Protein AF-A0A7W1FPM6-F1 (afdb_monomer)

Solvent-accessible surface area (backbone atoms only — not comparable to full-atom values): 6989 Å² total; per-residue (Å²): 133,89,81,91,84,89,78,89,81,80,83,82,78,75,80,69,82,74,73,72,82,68,66,67,64,57,38,48,52,30,17,54,53,14,18,54,50,16,36,53,27,32,74,69,40,48,71,79,52,73,66,59,48,50,64,68,57,62,76,68,80,56,58,84,88,47,41,65,57,35,54,48,29,20,50,52,18,20,56,46,22,27,48,51,47,66,58,66,63,87,52,55,70,67,40,42,49,46,25,35,32,62,76,54,42,97,56,16,68,63,51,50,51,53,50,38,66,74,74,108

Mean predicted aligned error: 10.29 Å

Radius of gyration: 24.16 Å; Cα contacts (8 Å, |Δi|>4): 118; chains: 1; bounding box: 86×38×48 Å

Structure (mmCIF, N/CA/C/O backbone):
data_AF-A0A7W1FPM6-F1
#
_entry.id   AF-A0A7W1FPM6-F1
#
loop_
_atom_site.group_PDB
_atom_site.id
_atom_site.type_symbol
_atom_site.label_atom_id
_atom_site.label_alt_id
_atom_site.label_comp_id
_atom_site.label_asym_id
_atom_site.label_entity_id
_atom_site.label_seq_id
_atom_site.pdbx_PDB_ins_code
_atom_site.Cartn_x
_atom_site.Cartn_y
_atom_site.Cartn_z
_atom_site.occupancy
_atom_site.B_iso_or_equiv
_atom_site.auth_seq_id
_atom_site.auth_comp_id
_atom_site.auth_asym_id
_atom_site.auth_atom_id
_atom_site.pdbx_PDB_model_num
ATOM 1 N N . MET A 1 1 ? 68.442 -21.781 -31.403 1.00 36.12 1 MET A N 1
ATOM 2 C CA . MET A 1 1 ? 68.755 -22.277 -30.047 1.00 36.12 1 MET A CA 1
ATOM 3 C C . MET A 1 1 ? 68.474 -21.137 -29.077 1.00 36.12 1 MET A C 1
ATOM 5 O O . MET A 1 1 ? 68.964 -20.054 -29.352 1.00 36.12 1 MET A O 1
ATOM 9 N N . VAL A 1 2 ? 67.727 -21.412 -27.992 1.00 33.66 2 VAL A N 1
ATOM 10 C CA . VAL A 1 2 ? 67.495 -20.560 -26.791 1.00 33.66 2 VAL A CA 1
ATOM 11 C C . VAL A 1 2 ? 66.589 -19.324 -27.001 1.00 33.66 2 VAL A C 1
ATOM 13 O O . VAL A 1 2 ? 66.738 -18.631 -27.992 1.00 33.66 2 VAL A O 1
ATOM 16 N N . ALA A 1 3 ? 65.668 -18.903 -26.127 1.00 31.48 3 ALA A N 1
ATOM 17 C CA . ALA A 1 3 ? 64.804 -19.517 -25.110 1.00 31.48 3 ALA A CA 1
ATOM 18 C C . ALA A 1 3 ? 63.742 -18.461 -24.699 1.00 31.48 3 ALA A C 1
ATOM 20 O O . ALA A 1 3 ? 63.914 -17.267 -24.921 1.00 31.48 3 ALA A O 1
ATOM 21 N N . ARG A 1 4 ? 62.644 -18.933 -24.102 1.00 40.38 4 ARG A N 1
ATOM 22 C CA . ARG A 1 4 ? 61.472 -18.202 -23.582 1.00 40.38 4 ARG A CA 1
ATOM 23 C C . ARG A 1 4 ? 61.795 -17.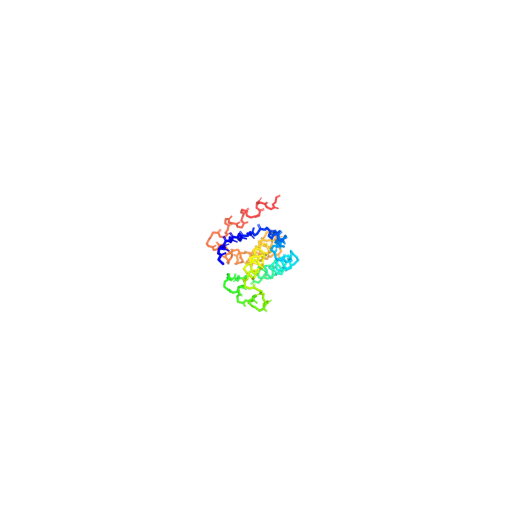006 -22.669 1.00 40.38 4 ARG A C 1
ATOM 25 O O . ARG A 1 4 ? 62.641 -17.141 -21.791 1.00 40.38 4 ARG A O 1
ATOM 32 N N . HIS A 1 5 ? 60.938 -15.978 -22.706 1.00 34.88 5 HIS A N 1
ATOM 33 C CA . HIS A 1 5 ? 60.347 -15.399 -21.490 1.00 34.88 5 HIS A CA 1
ATOM 34 C C . HIS A 1 5 ? 58.933 -14.850 -21.745 1.00 34.88 5 HIS A C 1
ATOM 36 O O . HIS A 1 5 ? 58.704 -14.010 -22.609 1.00 34.88 5 HIS A O 1
ATOM 42 N N . ILE A 1 6 ? 57.991 -15.397 -20.980 1.00 45.22 6 ILE A N 1
ATOM 43 C CA . ILE A 1 6 ? 56.600 -14.979 -20.821 1.00 45.22 6 ILE A CA 1
ATOM 44 C C . ILE A 1 6 ? 56.592 -13.838 -19.808 1.00 45.22 6 ILE A C 1
ATOM 46 O O . ILE A 1 6 ? 57.088 -14.040 -18.705 1.00 45.22 6 ILE A O 1
ATOM 50 N N . LEU A 1 7 ? 55.953 -12.711 -20.121 1.00 39.62 7 LEU A N 1
ATOM 51 C CA . LEU A 1 7 ? 55.354 -11.848 -19.104 1.00 39.62 7 LEU A CA 1
ATOM 52 C C . LEU A 1 7 ? 53.991 -11.367 -19.599 1.00 39.62 7 LEU A C 1
ATOM 54 O O . LEU A 1 7 ? 53.864 -10.433 -20.385 1.00 39.62 7 LEU A O 1
ATOM 58 N N . ALA A 1 8 ? 52.968 -12.064 -19.111 1.00 43.62 8 ALA A N 1
ATOM 59 C CA . ALA A 1 8 ? 51.628 -11.536 -18.993 1.00 43.62 8 ALA A CA 1
ATOM 60 C C . ALA A 1 8 ? 51.662 -10.364 -18.005 1.00 43.62 8 ALA A C 1
ATOM 62 O O . ALA A 1 8 ? 51.998 -10.548 -16.836 1.00 43.62 8 ALA A O 1
ATOM 63 N N . THR A 1 9 ? 51.282 -9.173 -18.451 1.00 44.12 9 THR A N 1
ATOM 64 C CA . THR A 1 9 ? 50.919 -8.071 -17.560 1.00 44.12 9 THR A CA 1
ATOM 65 C C . THR A 1 9 ? 49.410 -7.897 -17.602 1.00 44.12 9 THR A C 1
ATOM 67 O O . THR A 1 9 ? 48.808 -7.461 -18.581 1.00 44.12 9 THR A O 1
ATOM 70 N N . GLY A 1 10 ? 48.786 -8.332 -16.511 1.00 36.56 10 GLY A N 1
ATOM 71 C CA . GLY A 1 10 ? 47.381 -8.114 -16.234 1.00 36.56 10 GLY A CA 1
ATOM 72 C C . GLY A 1 10 ? 47.071 -6.651 -15.904 1.00 36.56 10 GLY A C 1
ATOM 73 O O . GLY A 1 10 ? 47.864 -5.954 -15.284 1.00 36.56 10 GLY A O 1
ATOM 74 N N . ARG A 1 11 ? 45.858 -6.260 -16.314 1.00 48.59 11 ARG A N 1
ATOM 75 C CA . ARG A 1 11 ? 44.915 -5.285 -15.731 1.00 48.59 11 ARG A CA 1
ATOM 76 C C . ARG A 1 11 ? 45.461 -4.004 -15.080 1.00 48.59 11 ARG A C 1
ATOM 78 O O . ARG A 1 11 ? 45.942 -4.025 -13.957 1.00 48.59 11 ARG A O 1
ATOM 85 N N . ALA A 1 12 ? 44.962 -2.887 -15.604 1.00 43.56 12 ALA A N 1
ATOM 86 C CA . ALA A 1 12 ? 44.060 -2.033 -14.827 1.00 43.56 12 ALA A CA 1
ATOM 87 C C . ALA A 1 12 ? 43.038 -1.384 -15.774 1.00 43.56 12 ALA A C 1
ATOM 89 O O . ALA A 1 12 ? 43.189 -0.251 -16.219 1.00 43.56 12 ALA A O 1
ATOM 90 N N . GLY A 1 13 ? 41.987 -2.131 -16.127 1.00 42.94 13 GLY A N 1
ATOM 91 C CA . GLY A 1 13 ? 40.789 -1.494 -16.664 1.00 42.94 13 GLY A CA 1
ATOM 92 C C . GLY A 1 13 ? 40.223 -0.600 -15.567 1.00 42.94 13 GLY A C 1
ATOM 93 O O . GLY A 1 13 ? 39.853 -1.114 -14.512 1.00 42.94 13 GLY A O 1
ATOM 94 N N . SER A 1 14 ? 40.204 0.717 -15.791 1.00 53.12 14 SER A N 1
ATOM 95 C CA . SER A 1 14 ? 39.515 1.659 -14.903 1.00 53.12 14 SER A CA 1
ATOM 96 C C . SER A 1 14 ? 38.119 1.117 -14.586 1.00 53.12 14 SER A C 1
ATOM 98 O O . SER A 1 14 ? 37.411 0.713 -15.520 1.00 53.12 14 SER A O 1
ATOM 100 N N . PRO A 1 15 ? 37.683 1.090 -13.313 1.00 52.34 15 PRO A N 1
ATOM 101 C CA . PRO A 1 15 ? 36.291 0.815 -13.030 1.00 52.34 15 PRO A CA 1
ATOM 102 C C . PRO A 1 15 ? 35.494 1.938 -13.691 1.00 52.34 15 PRO A C 1
ATOM 104 O O . PRO A 1 15 ? 35.576 3.093 -13.278 1.00 52.34 15 PRO A O 1
ATOM 107 N N . ARG A 1 16 ? 34.743 1.613 -14.754 1.00 54.94 16 ARG A N 1
ATOM 108 C CA . ARG A 1 16 ? 33.702 2.521 -15.247 1.00 54.94 16 ARG A CA 1
ATOM 109 C C . ARG A 1 16 ? 32.845 2.880 -14.035 1.00 54.94 16 ARG A C 1
ATOM 111 O O . ARG A 1 16 ? 32.551 1.967 -13.253 1.00 54.94 16 ARG A O 1
ATOM 118 N N . PRO A 1 17 ? 32.434 4.146 -13.859 1.00 48.03 17 PRO A N 1
ATOM 119 C CA . PRO A 1 17 ? 31.484 4.473 -12.813 1.00 48.03 17 PRO A CA 1
ATOM 120 C C . PRO A 1 17 ? 30.266 3.580 -13.044 1.00 48.03 17 PRO A C 1
ATOM 122 O O . PRO A 1 17 ? 29.577 3.692 -14.059 1.00 48.03 17 PRO A O 1
ATOM 125 N N . ARG A 1 18 ? 30.060 2.608 -12.148 1.00 54.84 18 ARG A N 1
ATOM 126 C CA . ARG A 1 18 ? 28.838 1.814 -12.114 1.00 54.84 18 ARG A CA 1
ATOM 127 C C . ARG A 1 18 ? 27.742 2.832 -11.847 1.00 54.84 18 ARG A C 1
ATOM 129 O O . ARG A 1 18 ? 27.647 3.331 -10.727 1.00 54.84 18 ARG A O 1
ATOM 136 N N . LYS A 1 19 ? 27.006 3.217 -12.895 1.00 52.47 19 LYS A N 1
ATOM 137 C CA . LYS A 1 19 ? 25.809 4.050 -12.768 1.00 52.47 19 LYS A CA 1
ATOM 138 C C . LYS A 1 19 ? 24.987 3.459 -11.627 1.00 52.47 19 LYS A C 1
ATOM 140 O O . LYS A 1 19 ? 24.704 2.261 -11.629 1.00 52.47 19 LYS A O 1
ATO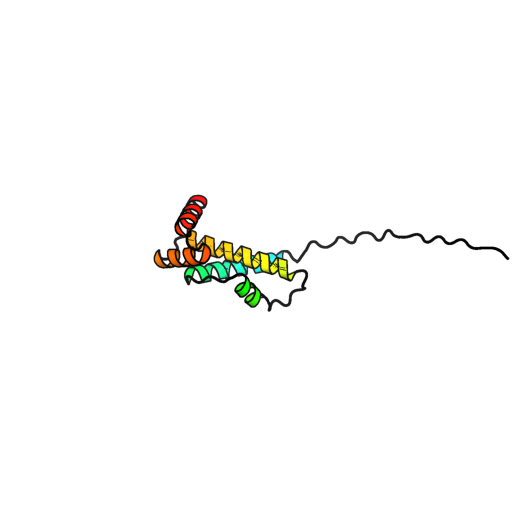M 145 N N . ARG A 1 20 ? 24.731 4.288 -10.614 1.00 57.59 20 ARG A N 1
ATOM 146 C CA . ARG A 1 20 ? 23.889 3.927 -9.476 1.00 57.59 20 ARG A CA 1
ATOM 147 C C . ARG A 1 20 ? 22.522 3.495 -10.023 1.00 57.59 20 ARG A C 1
ATOM 149 O O . ARG A 1 20 ? 22.070 4.028 -11.031 1.00 57.59 20 ARG A O 1
ATOM 156 N N . PHE A 1 21 ? 21.991 2.444 -9.408 1.00 57.19 21 PHE A N 1
ATOM 157 C CA . PHE A 1 21 ? 20.782 1.703 -9.767 1.00 57.19 21 PHE A CA 1
ATOM 158 C C . PHE A 1 21 ? 19.624 2.583 -10.238 1.00 57.19 21 PHE A C 1
ATOM 160 O O . PHE A 1 21 ? 19.301 3.502 -9.500 1.00 57.19 21 PHE A O 1
ATOM 167 N N . ALA A 1 22 ? 18.993 2.192 -11.362 1.00 60.94 22 ALA A N 1
ATOM 168 C CA . ALA A 1 22 ? 17.752 2.722 -11.953 1.00 60.94 22 ALA A CA 1
ATOM 169 C C . ALA A 1 22 ? 17.706 4.256 -12.150 1.00 60.94 22 ALA A C 1
ATOM 171 O O . ALA A 1 22 ? 18.247 5.013 -11.354 1.00 60.94 22 ALA A O 1
ATOM 172 N N . PRO A 1 23 ? 17.057 4.803 -13.188 1.00 69.62 23 PRO A N 1
ATOM 173 C CA . PRO A 1 23 ? 16.767 6.233 -13.196 1.00 69.62 23 PRO A CA 1
ATOM 174 C C . PRO A 1 23 ? 15.874 6.544 -11.983 1.00 69.62 23 PRO A C 1
ATOM 176 O O . PRO A 1 23 ? 14.771 6.007 -11.898 1.00 69.62 23 PRO A O 1
ATOM 179 N N . ASP A 1 24 ? 16.317 7.397 -11.051 1.00 78.50 24 ASP A N 1
ATOM 180 C CA . ASP A 1 24 ? 15.549 7.769 -9.845 1.00 78.50 24 ASP A CA 1
ATOM 181 C C . ASP A 1 24 ? 14.100 8.193 -10.170 1.00 78.50 24 ASP A C 1
ATOM 183 O O . ASP A 1 24 ? 13.190 7.970 -9.374 1.00 78.50 24 ASP A O 1
ATOM 187 N N . GLY A 1 25 ? 13.865 8.713 -11.381 1.00 85.56 25 GLY A N 1
ATOM 188 C CA . GLY A 1 25 ? 12.537 9.044 -11.895 1.00 85.56 25 GLY A CA 1
ATOM 189 C C . GLY A 1 25 ? 11.571 7.858 -12.016 1.00 85.56 25 GLY A C 1
ATOM 190 O O . GLY A 1 25 ? 10.395 8.031 -11.724 1.00 85.56 25 GLY A O 1
ATOM 191 N N . LEU A 1 26 ? 12.026 6.651 -12.381 1.00 86.81 26 LEU A N 1
ATOM 192 C CA . LEU A 1 26 ? 11.139 5.478 -12.452 1.00 86.81 26 LEU A CA 1
ATOM 193 C C . LEU A 1 26 ? 10.728 5.012 -11.051 1.00 86.81 26 LEU A C 1
ATOM 195 O O . LEU A 1 26 ? 9.568 4.685 -10.815 1.00 86.81 26 LEU A O 1
ATOM 199 N N . ARG A 1 27 ? 11.674 5.019 -10.106 1.00 88.19 27 ARG A N 1
ATOM 200 C CA . ARG A 1 27 ? 11.394 4.692 -8.702 1.00 88.19 27 ARG A CA 1
ATOM 201 C C . ARG A 1 27 ? 10.414 5.693 -8.091 1.00 88.19 27 ARG A C 1
ATOM 203 O O . ARG A 1 27 ? 9.471 5.270 -7.431 1.00 88.19 27 ARG A O 1
ATOM 210 N N . GLY A 1 28 ? 10.609 6.986 -8.360 1.00 91.62 28 GLY A N 1
ATOM 211 C CA . GLY A 1 28 ? 9.687 8.052 -7.960 1.00 91.62 28 GLY A CA 1
ATOM 212 C C . GLY A 1 28 ? 8.294 7.875 -8.562 1.00 91.62 28 GLY A C 1
ATOM 213 O O . GLY A 1 28 ? 7.324 7.782 -7.820 1.00 91.62 28 GLY A O 1
ATOM 214 N N . ALA A 1 29 ? 8.196 7.698 -9.882 1.00 91.50 29 ALA A N 1
ATOM 215 C CA . ALA A 1 29 ? 6.914 7.503 -10.562 1.00 91.50 29 ALA A CA 1
ATOM 216 C C . ALA A 1 29 ? 6.152 6.274 -10.041 1.00 91.50 29 ALA A C 1
ATOM 218 O O . ALA A 1 29 ? 4.937 6.313 -9.862 1.00 91.50 29 ALA A O 1
ATOM 219 N N . CYS A 1 30 ? 6.853 5.174 -9.760 1.00 91.50 30 CYS A N 1
ATOM 220 C CA . CYS A 1 30 ? 6.222 3.996 -9.176 1.00 91.50 30 CYS A CA 1
ATOM 221 C C . CYS A 1 30 ? 5.818 4.208 -7.719 1.00 91.50 30 CYS A C 1
ATOM 223 O O . CYS A 1 30 ? 4.773 3.698 -7.323 1.00 91.50 30 CYS A O 1
ATOM 225 N N . HIS A 1 31 ? 6.592 4.967 -6.942 1.00 94.88 31 HIS A N 1
ATOM 226 C CA . HIS A 1 31 ? 6.195 5.376 -5.599 1.00 94.88 31 HIS A CA 1
ATOM 227 C C . HIS A 1 31 ? 4.891 6.178 -5.626 1.00 94.88 31 HIS A C 1
ATOM 229 O O . HIS A 1 31 ? 3.926 5.767 -4.991 1.00 94.88 31 HIS A O 1
ATOM 235 N N . GLU A 1 32 ? 4.829 7.236 -6.432 1.00 96.44 32 GLU A N 1
ATOM 236 C CA . GLU A 1 32 ? 3.647 8.093 -6.594 1.00 96.44 32 GLU A CA 1
ATOM 237 C C . GLU A 1 32 ? 2.428 7.299 -7.091 1.00 96.44 32 GLU A C 1
ATOM 239 O O . GLU A 1 32 ? 1.333 7.411 -6.543 1.00 96.44 32 GLU A O 1
ATOM 244 N N . ALA A 1 33 ? 2.614 6.415 -8.079 1.00 94.69 33 ALA A N 1
ATOM 245 C CA . ALA A 1 33 ? 1.549 5.527 -8.549 1.00 94.69 33 ALA A CA 1
ATOM 246 C C . ALA A 1 33 ? 1.061 4.575 -7.444 1.00 94.69 33 ALA A C 1
ATOM 248 O O . ALA A 1 33 ? -0.130 4.278 -7.345 1.00 94.69 33 ALA A O 1
ATOM 249 N N . GLY A 1 34 ? 1.982 4.099 -6.603 1.00 96.25 34 GLY A N 1
ATOM 250 C CA . GLY A 1 34 ? 1.658 3.358 -5.396 1.00 96.25 34 GLY A CA 1
ATOM 251 C C . GLY A 1 34 ? 0.791 4.187 -4.454 1.00 96.25 34 GLY A C 1
ATOM 252 O O . GLY A 1 34 ? -0.267 3.713 -4.051 1.00 96.25 34 GLY A O 1
ATOM 253 N N . GLU A 1 35 ? 1.210 5.410 -4.123 1.00 97.62 35 GLU A N 1
ATOM 254 C CA . GLU A 1 35 ? 0.483 6.317 -3.222 1.00 97.62 35 GLU A CA 1
ATOM 255 C C . GLU A 1 35 ? -0.943 6.578 -3.696 1.00 97.62 35 GLU A C 1
ATOM 257 O O . GLU A 1 35 ? -1.880 6.391 -2.918 1.00 97.62 35 GLU A O 1
ATOM 262 N N . GLN A 1 36 ? -1.113 6.914 -4.976 1.00 96.81 36 GLN A N 1
ATOM 263 C CA . GLN A 1 36 ? -2.425 7.129 -5.581 1.00 96.81 36 GLN A CA 1
ATOM 264 C C . GLN A 1 36 ? -3.312 5.884 -5.446 1.00 96.81 36 GLN A C 1
ATOM 266 O O . GLN A 1 36 ? -4.448 5.975 -4.986 1.00 96.81 36 GLN A O 1
ATOM 271 N N . LEU A 1 37 ? -2.779 4.699 -5.757 1.00 96.00 37 LEU A N 1
ATOM 272 C CA . LEU A 1 37 ? -3.527 3.452 -5.603 1.00 96.00 37 LEU A CA 1
ATOM 273 C C . LEU A 1 37 ? -3.903 3.176 -4.141 1.00 96.00 37 LEU A C 1
ATOM 275 O O . LEU A 1 37 ? -4.992 2.685 -3.860 1.00 96.00 37 LEU A O 1
ATOM 279 N N . GLY A 1 38 ? -2.992 3.460 -3.207 1.00 96.38 38 GLY A N 1
ATOM 280 C CA . GLY A 1 38 ? -3.233 3.305 -1.774 1.00 96.38 38 GLY A CA 1
ATOM 281 C C . GLY A 1 38 ? -4.354 4.213 -1.284 1.00 96.38 38 GLY A C 1
ATOM 282 O O . GLY A 1 38 ? -5.173 3.787 -0.471 1.00 96.38 38 GLY A O 1
ATOM 283 N N . TRP A 1 39 ? -4.410 5.434 -1.815 1.00 95.19 39 TRP A N 1
ATOM 284 C CA . TRP A 1 39 ? -5.474 6.389 -1.535 1.00 95.19 39 TRP A CA 1
ATOM 285 C C . TRP A 1 39 ? -6.836 5.888 -2.034 1.00 95.19 39 TRP A C 1
ATOM 287 O O . TRP A 1 39 ? -7.806 5.884 -1.275 1.00 95.19 39 TRP A O 1
ATOM 297 N N . GLU A 1 40 ? -6.900 5.407 -3.278 1.00 95.81 40 GLU A N 1
ATOM 298 C CA . GLU A 1 40 ? -8.132 4.884 -3.887 1.00 95.81 40 GLU A CA 1
ATOM 299 C C . GLU A 1 40 ? -8.666 3.679 -3.104 1.00 95.81 40 GLU A C 1
ATOM 301 O O . GLU A 1 40 ? -9.827 3.648 -2.694 1.00 95.81 40 GLU A O 1
ATOM 306 N N . ASP A 1 41 ? -7.784 2.726 -2.803 1.00 96.38 41 ASP A N 1
ATOM 307 C CA . ASP A 1 41 ? -8.132 1.507 -2.075 1.00 96.38 41 ASP A CA 1
ATOM 308 C C . ASP A 1 41 ? -8.620 1.765 -0.656 1.00 96.38 41 ASP A C 1
ATOM 310 O O . ASP A 1 41 ? -9.578 1.133 -0.208 1.00 96.38 41 ASP A O 1
ATOM 314 N N . ALA A 1 42 ? -7.988 2.701 0.055 1.00 94.88 42 ALA A N 1
ATOM 315 C CA . ALA A 1 42 ? -8.419 3.061 1.397 1.00 94.88 42 ALA A CA 1
ATOM 316 C C . ALA A 1 42 ? -9.859 3.599 1.388 1.00 94.88 42 ALA A C 1
ATOM 318 O O . ALA A 1 42 ? -10.667 3.186 2.224 1.00 94.88 42 ALA A O 1
ATOM 319 N N . ARG A 1 43 ? -10.213 4.448 0.410 1.00 92.38 43 ARG A N 1
ATOM 320 C CA . ARG A 1 43 ? -11.575 4.998 0.262 1.00 92.38 43 ARG A CA 1
ATOM 321 C C . ARG A 1 43 ? -12.616 3.926 -0.049 1.00 92.38 43 ARG A C 1
ATOM 323 O O . ARG A 1 43 ? -13.755 4.022 0.417 1.00 92.38 43 ARG A O 1
ATOM 330 N N . GLU A 1 44 ? -12.225 2.909 -0.806 1.00 93.94 44 GLU A N 1
ATOM 331 C CA . GLU A 1 44 ? -13.062 1.752 -1.135 1.00 93.94 44 GLU A CA 1
ATOM 332 C C . GLU A 1 44 ? -13.032 0.651 -0.061 1.00 93.94 44 GLU A C 1
ATOM 334 O O . GLU A 1 44 ? -13.692 -0.375 -0.219 1.00 93.94 44 GLU A O 1
ATOM 339 N N . ALA A 1 45 ? -12.287 0.845 1.035 1.00 92.88 45 ALA A N 1
ATOM 340 C CA . ALA A 1 45 ? -12.045 -0.166 2.066 1.00 92.88 45 ALA A CA 1
ATOM 341 C C . ALA A 1 45 ? -11.528 -1.506 1.501 1.00 92.88 45 ALA A C 1
ATOM 343 O O . ALA A 1 45 ? -11.836 -2.586 2.009 1.00 92.88 45 ALA A O 1
ATOM 344 N N . ARG A 1 46 ? -10.720 -1.435 0.442 1.00 94.44 46 ARG A N 1
ATOM 345 C CA . ARG A 1 46 ? -10.078 -2.575 -0.210 1.00 94.44 46 ARG A CA 1
ATOM 346 C C . ARG A 1 46 ? -8.616 -2.627 0.193 1.00 94.44 46 ARG A C 1
ATOM 348 O O . ARG A 1 46 ? -7.978 -1.597 0.287 1.00 94.44 46 ARG A O 1
ATOM 355 N N . PHE A 1 47 ? -8.034 -3.816 0.335 1.00 94.12 47 PHE A N 1
ATOM 356 C CA . PHE A 1 47 ? -6.587 -3.946 0.520 1.00 94.12 47 PHE A CA 1
ATOM 357 C C . PHE A 1 47 ? -5.985 -4.954 -0.451 1.00 94.12 47 PHE A C 1
ATOM 359 O O . PHE A 1 47 ? -6.474 -6.076 -0.592 1.00 94.12 47 PHE A O 1
ATOM 366 N N . ARG A 1 48 ? -4.896 -4.556 -1.115 1.00 93.88 48 ARG A N 1
ATOM 367 C CA . ARG A 1 48 ? -4.128 -5.418 -2.013 1.00 93.88 48 ARG A CA 1
ATOM 368 C C . ARG A 1 48 ? -2.958 -6.061 -1.279 1.00 93.88 48 ARG A C 1
ATOM 370 O O . ARG A 1 48 ? -2.104 -5.402 -0.670 1.00 93.88 48 ARG A O 1
ATOM 377 N N . THR A 1 49 ? -2.866 -7.380 -1.390 1.00 90.06 49 THR A N 1
ATOM 378 C CA . THR A 1 49 ? -1.707 -8.128 -0.894 1.00 90.06 49 THR A CA 1
ATOM 379 C C . THR A 1 49 ? -0.460 -7.806 -1.718 1.00 90.06 49 THR A C 1
ATOM 381 O O . THR A 1 49 ? -0.542 -7.292 -2.836 1.00 90.06 49 THR A O 1
ATOM 384 N N . ALA A 1 50 ? 0.720 -8.132 -1.186 1.00 87.81 50 ALA A N 1
ATOM 385 C CA . ALA A 1 50 ? 1.963 -7.978 -1.938 1.00 87.81 50 ALA A CA 1
ATOM 386 C C . ALA A 1 50 ? 1.931 -8.777 -3.254 1.00 87.81 50 ALA A C 1
ATOM 388 O O . ALA A 1 50 ? 2.354 -8.262 -4.281 1.00 87.81 50 ALA A O 1
ATOM 389 N N . ALA A 1 51 ? 1.359 -9.987 -3.247 1.00 90.25 51 ALA A N 1
ATOM 390 C CA . ALA A 1 51 ? 1.201 -10.807 -4.447 1.00 90.25 51 ALA A CA 1
ATOM 391 C C . ALA A 1 51 ? 0.297 -10.142 -5.499 1.00 90.25 51 ALA A C 1
ATOM 393 O O . ALA A 1 51 ? 0.675 -10.065 -6.662 1.00 90.25 51 ALA A O 1
ATOM 394 N N . GLN A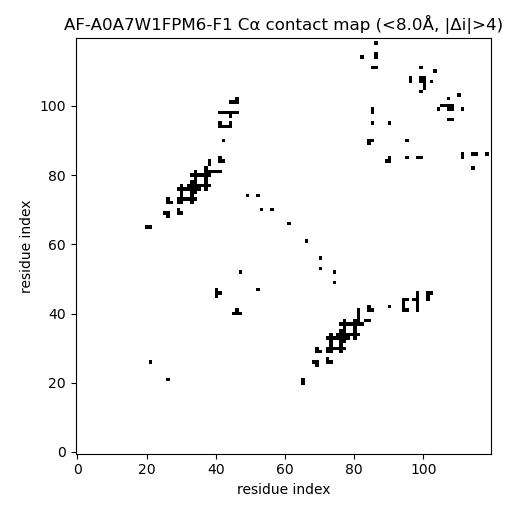 1 52 ? -0.857 -9.596 -5.098 1.00 91.88 52 GLN A N 1
ATOM 395 C CA . GLN A 1 52 ? -1.749 -8.881 -6.024 1.00 91.88 52 GLN A CA 1
ATOM 396 C C . GLN A 1 52 ? -1.079 -7.645 -6.631 1.00 91.88 52 GLN A C 1
ATOM 398 O O . GLN A 1 52 ? -1.278 -7.350 -7.805 1.00 91.88 52 GLN A O 1
ATOM 403 N N . MET A 1 53 ? -0.274 -6.934 -5.840 1.00 89.12 53 MET A N 1
ATOM 404 C CA . MET A 1 53 ? 0.523 -5.816 -6.335 1.00 89.12 53 MET A CA 1
ATOM 405 C C . MET A 1 53 ? 1.567 -6.288 -7.355 1.00 89.12 53 MET A C 1
ATOM 407 O O . MET A 1 53 ? 1.632 -5.742 -8.451 1.00 89.12 53 MET A O 1
ATOM 411 N N . VAL A 1 54 ? 2.332 -7.338 -7.044 1.00 86.81 54 VAL A N 1
ATOM 412 C CA . VAL A 1 54 ? 3.313 -7.912 -7.981 1.00 86.81 54 VAL A CA 1
ATOM 413 C C . VAL A 1 54 ? 2.656 -8.312 -9.304 1.00 86.81 54 VAL A C 1
ATOM 415 O O . VAL A 1 54 ? 3.177 -7.951 -10.354 1.00 86.81 54 VAL A O 1
ATOM 418 N N . GLU A 1 55 ? 1.502 -8.983 -9.274 1.00 88.81 55 GLU A N 1
ATOM 419 C CA . GLU A 1 55 ? 0.789 -9.360 -10.502 1.00 88.81 55 GLU A CA 1
ATOM 420 C C . GLU A 1 55 ? 0.345 -8.144 -11.324 1.00 88.81 55 GLU A C 1
ATOM 422 O O . GLU A 1 55 ? 0.457 -8.156 -12.547 1.00 88.81 55 GLU A O 1
ATOM 427 N N . MET A 1 56 ? -0.099 -7.067 -10.674 1.00 87.38 56 MET A N 1
ATOM 428 C CA . MET A 1 56 ? -0.517 -5.849 -11.369 1.00 87.38 56 MET A CA 1
ATOM 429 C C . MET A 1 56 ? 0.654 -5.142 -12.071 1.00 87.38 56 MET A C 1
ATOM 431 O O . MET A 1 56 ? 0.506 -4.664 -13.193 1.00 87.38 56 MET A O 1
ATOM 435 N N . TRP A 1 57 ? 1.828 -5.097 -11.437 1.00 80.44 57 TRP A N 1
ATOM 436 C CA . TRP A 1 57 ? 3.017 -4.422 -11.980 1.00 80.44 57 TRP A CA 1
ATOM 437 C C . TRP A 1 57 ? 3.956 -5.328 -12.778 1.00 80.44 57 TRP A C 1
ATOM 439 O O . TRP A 1 57 ? 4.933 -4.846 -13.353 1.00 80.44 57 TRP A O 1
ATOM 449 N N . ARG A 1 58 ? 3.642 -6.622 -12.891 1.00 77.88 58 ARG A N 1
ATOM 450 C CA . ARG A 1 58 ? 4.350 -7.575 -13.756 1.00 77.88 58 ARG A CA 1
ATOM 451 C C . ARG A 1 58 ? 4.437 -7.102 -15.214 1.00 77.88 58 ARG A C 1
ATOM 453 O O . ARG A 1 58 ? 5.36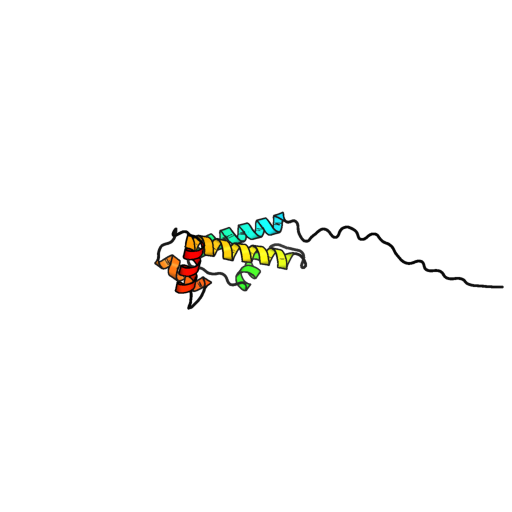8 -7.483 -15.916 1.00 77.88 58 ARG A O 1
ATOM 460 N N . GLY A 1 59 ? 3.487 -6.282 -15.665 1.00 75.50 59 GLY A N 1
ATOM 461 C CA . GLY A 1 59 ? 3.424 -5.760 -17.031 1.00 75.50 59 GLY A CA 1
ATOM 462 C C . GLY A 1 59 ? 4.425 -4.650 -17.375 1.00 75.50 59 GLY A C 1
ATOM 463 O O . GLY A 1 59 ? 4.475 -4.257 -18.533 1.00 75.50 59 GLY A O 1
ATOM 464 N N . LEU A 1 60 ? 5.220 -4.143 -16.422 1.00 76.00 60 LEU A N 1
ATOM 465 C CA . LEU A 1 60 ? 6.137 -3.012 -16.653 1.00 76.00 60 LEU A CA 1
ATOM 466 C C . LEU A 1 60 ? 7.367 -3.335 -17.537 1.00 76.00 60 LEU A C 1
ATOM 468 O O . LEU A 1 60 ? 8.178 -2.443 -17.758 1.00 76.00 60 LEU A O 1
ATOM 472 N N . ASP A 1 61 ? 7.515 -4.575 -18.023 1.00 77.50 61 ASP A N 1
ATOM 473 C CA . ASP A 1 61 ? 8.637 -5.061 -18.859 1.00 77.50 61 ASP A CA 1
ATOM 474 C C . ASP A 1 61 ? 10.018 -4.550 -18.400 1.00 77.50 61 ASP A C 1
ATOM 476 O O . ASP A 1 61 ? 10.832 -4.028 -19.163 1.00 77.50 61 ASP A O 1
ATOM 480 N N . LEU A 1 62 ? 10.261 -4.643 -17.090 1.00 79.88 62 LEU A N 1
ATOM 481 C CA . LEU A 1 62 ? 11.486 -4.143 -16.478 1.00 79.88 62 LEU A CA 1
ATOM 482 C C . LEU A 1 62 ? 12.593 -5.198 -16.512 1.00 79.88 62 LEU A C 1
ATOM 484 O O . LEU A 1 62 ? 12.326 -6.388 -16.305 1.00 79.88 62 LEU A O 1
ATOM 488 N N . PRO A 1 63 ? 13.865 -4.780 -16.644 1.00 80.62 63 PRO A N 1
ATOM 489 C CA . PRO A 1 63 ? 14.989 -5.677 -16.441 1.00 80.62 63 PRO A CA 1
ATOM 490 C C . PRO A 1 63 ? 14.909 -6.372 -15.076 1.00 80.62 63 PRO A C 1
ATOM 492 O O . PRO A 1 63 ? 14.621 -5.741 -14.057 1.00 80.62 63 PRO A O 1
ATOM 495 N N . ALA A 1 64 ? 15.251 -7.662 -15.026 1.00 83.06 64 ALA A N 1
ATOM 496 C CA . ALA A 1 64 ? 15.147 -8.477 -13.808 1.00 83.06 64 ALA A CA 1
ATOM 497 C C . ALA A 1 64 ? 15.926 -7.916 -12.598 1.00 83.06 64 ALA A C 1
ATOM 499 O O . ALA A 1 64 ? 15.581 -8.195 -11.453 1.00 83.06 64 ALA A O 1
ATOM 500 N N . TRP A 1 65 ? 16.973 -7.123 -12.838 1.00 81.50 65 TRP A N 1
ATOM 501 C CA . TRP A 1 65 ? 17.773 -6.486 -11.789 1.00 81.50 65 TRP A CA 1
ATOM 502 C C . TRP A 1 65 ? 17.174 -5.166 -11.272 1.00 81.50 65 TRP A C 1
ATOM 504 O O . TRP A 1 65 ? 17.589 -4.690 -10.221 1.00 81.50 65 TRP A O 1
ATOM 514 N N . GLU A 1 66 ? 16.214 -4.576 -11.986 1.00 83.69 66 GLU A N 1
ATOM 515 C CA . GLU A 1 66 ? 15.560 -3.304 -11.653 1.00 83.69 66 GLU A CA 1
ATOM 516 C C . GLU A 1 66 ? 14.150 -3.521 -11.088 1.00 83.69 66 GLU A C 1
ATOM 518 O O . GLU A 1 66 ? 13.759 -2.857 -10.123 1.00 83.69 66 GLU A O 1
ATOM 523 N N . ALA A 1 67 ? 13.433 -4.521 -11.614 1.00 85.19 67 ALA A N 1
ATOM 524 C CA . ALA A 1 67 ? 12.068 -4.861 -11.218 1.00 85.19 67 ALA A CA 1
ATOM 525 C C . ALA A 1 67 ? 11.857 -4.964 -9.689 1.00 85.19 67 ALA A C 1
ATOM 527 O O . ALA A 1 67 ? 10.887 -4.383 -9.198 1.00 85.19 67 ALA A O 1
ATOM 528 N N . PRO A 1 68 ? 12.743 -5.602 -8.890 1.00 87.25 68 PRO A N 1
ATOM 529 C CA . PRO A 1 68 ? 12.530 -5.707 -7.445 1.00 87.25 68 PRO A CA 1
ATOM 530 C C . PRO A 1 68 ? 12.516 -4.353 -6.723 1.00 87.25 68 PRO A C 1
ATOM 532 O O . PRO A 1 68 ? 11.779 -4.179 -5.752 1.00 87.25 68 PRO A O 1
ATOM 535 N N . TYR A 1 69 ? 13.317 -3.387 -7.180 1.00 88.44 69 TYR A N 1
ATOM 536 C CA . TYR A 1 69 ? 13.414 -2.071 -6.548 1.00 88.44 69 TYR A CA 1
ATOM 537 C C . TYR A 1 69 ? 12.203 -1.207 -6.882 1.00 88.44 69 TYR A C 1
ATOM 539 O O . TYR A 1 69 ? 11.611 -0.612 -5.989 1.00 88.44 69 TYR A O 1
ATOM 547 N N . VAL A 1 70 ? 11.783 -1.219 -8.145 1.00 89.25 70 VAL A N 1
ATOM 548 C CA . VAL A 1 70 ? 10.600 -0.487 -8.602 1.00 89.25 70 VAL A CA 1
ATOM 549 C C . VAL A 1 70 ? 9.326 -1.014 -7.929 1.00 89.25 70 VAL A C 1
ATOM 551 O O . VAL A 1 70 ? 8.528 -0.233 -7.413 1.00 89.25 70 VAL A O 1
ATOM 554 N N . LEU A 1 71 ? 9.176 -2.341 -7.830 1.00 89.88 71 LEU A N 1
ATOM 555 C CA . LEU A 1 71 ? 8.067 -2.969 -7.100 1.00 89.88 71 LEU A CA 1
ATOM 556 C C . LEU A 1 71 ? 8.085 -2.625 -5.607 1.00 89.88 71 LEU A C 1
ATOM 558 O O . LEU A 1 71 ? 7.031 -2.421 -5.001 1.00 89.88 71 LEU A O 1
ATOM 562 N N . ARG A 1 72 ? 9.277 -2.542 -5.002 1.00 91.81 72 ARG A N 1
ATOM 563 C CA . ARG A 1 72 ? 9.425 -2.105 -3.610 1.00 91.81 72 ARG A CA 1
ATOM 564 C C . ARG A 1 72 ? 8.937 -0.672 -3.429 1.00 91.81 72 ARG A C 1
ATOM 566 O O . ARG A 1 72 ? 8.212 -0.424 -2.471 1.00 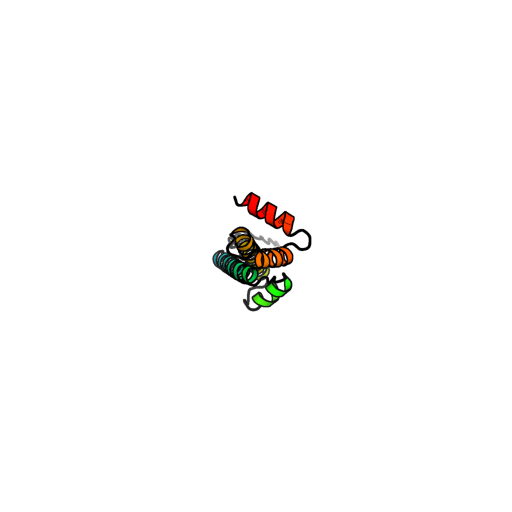91.81 72 ARG A O 1
ATOM 573 N N . ASP A 1 73 ? 9.306 0.253 -4.310 1.00 93.62 73 ASP A N 1
ATOM 574 C CA . ASP A 1 73 ? 8.891 1.653 -4.178 1.00 93.62 73 ASP A CA 1
ATOM 575 C C . ASP A 1 73 ? 7.397 1.841 -4.408 1.00 93.62 73 ASP A C 1
ATOM 577 O O . ASP A 1 73 ? 6.768 2.539 -3.614 1.00 93.62 73 ASP A O 1
ATOM 581 N N . ALA A 1 74 ? 6.811 1.129 -5.376 1.00 93.88 74 ALA A N 1
ATOM 582 C CA . ALA A 1 74 ? 5.360 1.067 -5.542 1.00 93.88 74 ALA A CA 1
ATOM 583 C C . ALA A 1 74 ? 4.658 0.533 -4.289 1.00 93.88 74 ALA A C 1
ATOM 585 O O . ALA A 1 74 ? 3.648 1.082 -3.846 1.00 93.88 74 ALA A O 1
ATOM 586 N N . ARG A 1 75 ? 5.209 -0.512 -3.655 1.00 94.94 75 ARG A N 1
ATOM 587 C CA . ARG A 1 75 ? 4.665 -1.037 -2.395 1.00 94.94 75 ARG A CA 1
ATOM 588 C C . ARG A 1 75 ? 4.767 -0.034 -1.254 1.00 94.94 75 ARG A C 1
ATOM 590 O O . ARG A 1 75 ? 3.819 0.085 -0.482 1.00 94.94 75 ARG A O 1
ATOM 597 N N . LEU A 1 76 ? 5.896 0.654 -1.125 1.00 95.81 76 LEU A N 1
ATOM 598 C CA . LEU A 1 76 ? 6.075 1.676 -0.096 1.00 95.81 76 LEU A CA 1
ATOM 599 C C . LEU A 1 76 ? 5.108 2.841 -0.304 1.00 95.81 76 LEU A C 1
ATOM 601 O O . LEU A 1 76 ? 4.455 3.237 0.656 1.00 95.81 76 LEU A O 1
ATOM 605 N N . GLY A 1 77 ? 4.957 3.308 -1.544 1.00 97.19 77 GLY A N 1
ATOM 606 C CA . GLY A 1 77 ? 4.000 4.351 -1.895 1.00 97.19 77 GLY A CA 1
ATOM 607 C C . GLY A 1 77 ? 2.574 3.941 -1.551 1.00 97.19 77 GLY A C 1
ATOM 608 O O . GLY A 1 77 ? 1.892 4.631 -0.806 1.00 97.19 77 GLY A O 1
ATOM 609 N N . TYR A 1 78 ? 2.153 2.741 -1.956 1.00 97.00 78 TYR A N 1
ATOM 610 C CA . TYR A 1 78 ? 0.833 2.203 -1.603 1.00 97.00 78 TYR A CA 1
ATOM 611 C C . TYR A 1 78 ? 0.564 2.203 -0.109 1.00 97.00 78 TYR A C 1
ATOM 613 O O . TYR A 1 78 ? -0.494 2.636 0.345 1.00 97.00 78 TYR A O 1
ATOM 621 N N . LEU A 1 79 ? 1.532 1.741 0.681 1.00 95.81 79 LEU A N 1
ATOM 622 C CA . LEU A 1 79 ? 1.377 1.742 2.123 1.00 95.81 79 LEU A CA 1
ATOM 623 C C . LEU A 1 79 ? 1.316 3.165 2.690 1.00 95.81 79 LEU A C 1
ATOM 625 O O . LEU A 1 79 ? 0.604 3.340 3.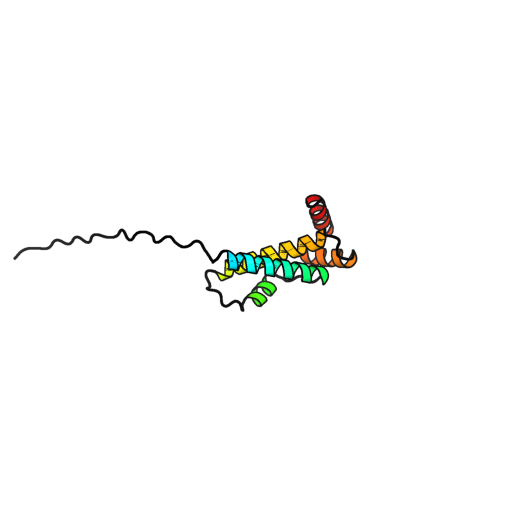678 1.00 95.81 79 LEU A O 1
ATOM 629 N N . ASN A 1 80 ? 2.020 4.130 2.096 1.00 96.19 80 ASN A N 1
ATOM 630 C CA . ASN A 1 80 ? 2.007 5.528 2.515 1.00 96.19 80 ASN A CA 1
ATOM 631 C C . ASN A 1 80 ? 0.672 6.211 2.189 1.00 96.19 80 ASN A C 1
ATOM 633 O O . ASN A 1 80 ? 0.018 6.720 3.096 1.00 96.19 80 ASN A O 1
ATOM 637 N N . GLY A 1 81 ? 0.210 6.130 0.937 1.00 96.12 81 GLY A N 1
ATOM 638 C CA . GLY A 1 81 ? -1.075 6.698 0.516 1.00 96.12 81 GLY A CA 1
ATOM 639 C C . GLY A 1 81 ? -2.245 6.143 1.328 1.00 96.12 81 GLY A C 1
ATOM 640 O O . GLY A 1 81 ? -3.071 6.895 1.837 1.00 96.12 81 GLY A O 1
ATOM 641 N N . TYR A 1 82 ? -2.252 4.832 1.573 1.00 95.31 82 TYR A N 1
ATOM 642 C CA . TYR A 1 82 ? -3.282 4.193 2.390 1.00 95.31 82 TYR A CA 1
ATOM 643 C C . TYR A 1 82 ? -3.301 4.710 3.840 1.00 95.31 82 TYR A C 1
ATOM 645 O O . TYR A 1 82 ? -4.364 4.922 4.421 1.00 95.31 82 TYR A O 1
ATOM 653 N N . GLU A 1 83 ? -2.130 4.902 4.457 1.00 94.56 83 GLU A N 1
ATOM 654 C CA . GLU A 1 83 ? -2.036 5.443 5.821 1.00 94.56 83 GLU A CA 1
ATOM 655 C C . GLU A 1 83 ? -2.432 6.915 5.874 1.00 94.56 83 GLU A C 1
A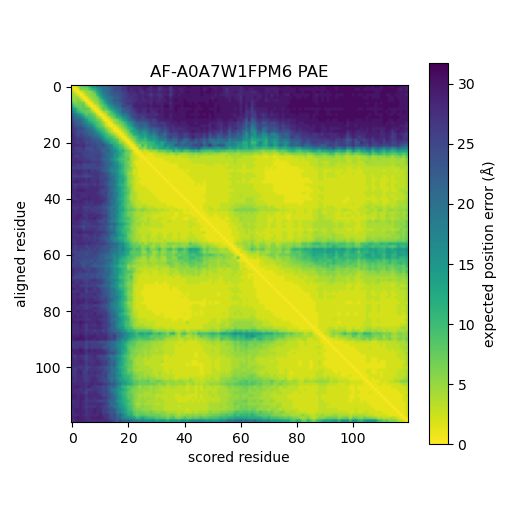TOM 657 O O . GLU A 1 83 ? -3.194 7.285 6.762 1.00 94.56 83 GLU A O 1
ATOM 662 N N . SER A 1 84 ? -1.990 7.715 4.899 1.00 94.19 84 SER A N 1
ATOM 663 C CA . SER A 1 84 ? -2.360 9.126 4.757 1.00 94.19 84 SER A CA 1
ATOM 664 C C . SER A 1 84 ? -3.880 9.311 4.730 1.00 94.19 84 SER A C 1
ATOM 666 O O . SER A 1 84 ? -4.428 10.122 5.479 1.00 94.19 84 SER A O 1
ATOM 668 N N . VAL A 1 85 ? -4.596 8.482 3.967 1.00 94.31 85 VAL A N 1
ATOM 669 C CA . VAL A 1 85 ? -6.060 8.549 3.931 1.00 94.31 85 VAL A CA 1
ATOM 670 C C . VAL A 1 85 ? -6.682 8.178 5.278 1.00 94.31 85 VAL A C 1
ATOM 672 O O . VAL A 1 85 ? -7.561 8.895 5.757 1.00 94.31 85 VAL A O 1
ATOM 675 N N . LEU A 1 86 ? -6.203 7.121 5.939 1.00 92.75 86 LEU A N 1
ATOM 676 C CA . LEU A 1 86 ? -6.712 6.709 7.256 1.00 92.75 86 LEU A CA 1
ATOM 677 C C . LEU A 1 86 ? -6.580 7.800 8.336 1.00 92.75 86 LEU A C 1
ATOM 679 O O . LEU A 1 86 ? -7.419 7.879 9.246 1.00 92.75 86 LEU A O 1
ATOM 683 N N . ILE A 1 87 ? -5.526 8.620 8.263 1.00 91.44 87 ILE A N 1
ATOM 684 C CA . ILE A 1 87 ? -5.283 9.714 9.215 1.00 91.44 87 ILE A CA 1
ATOM 685 C C . ILE A 1 87 ? -5.983 11.021 8.821 1.00 91.44 87 ILE A C 1
ATOM 687 O O . ILE A 1 87 ? -6.336 11.780 9.717 1.00 91.44 87 ILE A O 1
ATOM 691 N N . SER A 1 88 ? -6.229 11.262 7.527 1.00 88.56 88 SER A N 1
ATOM 692 C CA . SER A 1 88 ? -6.793 12.523 7.006 1.00 88.56 88 SER A CA 1
ATOM 693 C C . SER A 1 88 ? -8.210 12.842 7.501 1.00 88.56 88 SER A C 1
ATOM 695 O O . SER A 1 88 ? -8.622 13.997 7.503 1.00 88.56 88 SER A O 1
ATOM 697 N N . GLY A 1 89 ? -8.972 11.825 7.919 1.00 77.25 89 GLY A N 1
ATOM 698 C CA . GLY A 1 89 ? -10.370 11.992 8.325 1.00 77.25 89 GLY A CA 1
ATOM 699 C C . GLY A 1 89 ? -11.341 12.223 7.160 1.00 77.25 89 GLY A C 1
ATOM 700 O O . GLY A 1 89 ? -12.523 12.436 7.403 1.00 77.25 89 GLY A O 1
ATOM 701 N N . GLU A 1 90 ? -10.883 12.124 5.906 1.00 85.94 90 GLU A N 1
ATOM 702 C CA . GLU A 1 90 ? -11.713 12.278 4.697 1.00 85.94 90 GLU A CA 1
ATOM 703 C C . GLU A 1 90 ? -12.689 11.108 4.452 1.00 85.94 90 GLU A C 1
ATOM 705 O O . GLU A 1 90 ? -13.473 11.118 3.502 1.00 85.94 90 GLU A O 1
ATOM 710 N N . MET A 1 91 ? -12.656 10.084 5.305 1.00 89.38 91 MET A N 1
ATOM 711 C CA . MET A 1 91 ? -13.500 8.893 5.230 1.00 89.38 91 MET A CA 1
ATOM 712 C C . MET A 1 91 ? -14.509 8.843 6.372 1.00 89.38 91 MET A C 1
ATOM 714 O O . MET A 1 91 ? -14.227 9.264 7.494 1.00 89.38 91 MET A O 1
ATOM 718 N N . SER A 1 92 ? -15.659 8.213 6.117 1.00 91.94 92 SER A N 1
ATOM 719 C CA . SER A 1 92 ? -16.585 7.859 7.197 1.00 91.94 92 SER A CA 1
ATOM 720 C C . SER A 1 92 ? -15.913 6.942 8.231 1.00 91.94 92 SER A C 1
ATOM 722 O O . SER A 1 92 ? -14.939 6.239 7.940 1.00 91.94 92 SER A O 1
ATOM 724 N N . GLU A 1 93 ? -16.447 6.912 9.452 1.00 91.31 93 GLU A N 1
ATOM 725 C CA . GLU A 1 93 ? -15.930 6.052 10.524 1.00 91.31 93 GLU A CA 1
ATOM 726 C C . GLU A 1 93 ? -15.999 4.563 10.153 1.00 91.31 93 GLU A C 1
ATOM 728 O O . GLU A 1 93 ? -15.066 3.803 10.425 1.00 91.31 93 GLU A O 1
ATOM 733 N N . GLN A 1 94 ? -17.065 4.157 9.457 1.00 93.19 94 GLN A N 1
ATOM 734 C CA . GLN A 1 94 ? -17.229 2.792 8.965 1.00 93.19 94 GLN A CA 1
ATOM 735 C C . GLN A 1 94 ? -16.155 2.436 7.925 1.00 93.19 94 GLN A C 1
ATOM 737 O O . GLN A 1 94 ? -15.485 1.414 8.070 1.00 93.19 94 GLN A O 1
ATOM 742 N N . GLN A 1 95 ? -15.930 3.295 6.923 1.00 93.75 95 GLN A N 1
ATOM 743 C CA . GLN A 1 95 ? -14.864 3.091 5.933 1.00 93.75 95 GLN A CA 1
ATOM 744 C C . GLN A 1 95 ? -13.486 3.064 6.600 1.00 93.75 95 GLN A C 1
ATOM 746 O O . GLN A 1 95 ? -12.674 2.195 6.299 1.00 93.75 95 GLN A O 1
ATOM 751 N N . SER A 1 96 ? -13.238 3.969 7.550 1.00 93.50 96 SER A N 1
ATOM 752 C CA . SER A 1 96 ? -11.974 4.032 8.295 1.00 93.50 96 SER A CA 1
ATOM 753 C C . SER A 1 96 ? -11.719 2.751 9.079 1.00 93.50 96 SER A C 1
ATOM 755 O O . SER A 1 96 ? -10.596 2.254 9.090 1.00 93.50 96 SER A O 1
ATOM 757 N N . SER A 1 97 ? -12.760 2.192 9.698 1.00 93.94 97 SER A N 1
ATOM 758 C CA . SER A 1 97 ? -12.673 0.945 10.459 1.00 93.94 97 SER A CA 1
ATOM 759 C C . SER A 1 97 ? -12.329 -0.240 9.559 1.00 93.94 97 SER A C 1
ATOM 761 O O . SER A 1 97 ? -11.352 -0.937 9.827 1.00 93.94 97 SER A O 1
ATOM 763 N N . TYR A 1 98 ? -13.059 -0.424 8.453 1.00 94.75 98 TYR A N 1
ATOM 764 C CA . TYR A 1 98 ? -12.794 -1.517 7.510 1.00 94.75 98 TYR A CA 1
ATOM 765 C C . TYR A 1 98 ? -11.434 -1.394 6.823 1.00 94.75 98 TYR A C 1
ATOM 767 O O . TYR A 1 98 ? -10.702 -2.377 6.691 1.00 94.75 98 TYR A O 1
ATOM 775 N N . ALA A 1 99 ? -11.064 -0.186 6.401 1.00 94.50 99 ALA A N 1
ATOM 776 C CA . ALA A 1 99 ? -9.780 0.048 5.763 1.00 94.50 99 ALA A CA 1
ATOM 777 C C . ALA A 1 99 ? -8.621 -0.192 6.746 1.00 94.50 99 ALA A C 1
ATOM 779 O O . ALA A 1 99 ? -7.630 -0.832 6.382 1.00 94.50 99 ALA A O 1
ATOM 780 N N . ALA A 1 100 ? -8.743 0.268 7.995 1.00 94.44 100 ALA A N 1
ATOM 781 C CA . ALA A 1 100 ? -7.737 0.041 9.026 1.00 94.44 100 ALA A CA 1
ATOM 782 C C . ALA A 1 100 ? -7.618 -1.449 9.375 1.00 94.44 100 ALA A C 1
ATOM 784 O O . ALA A 1 100 ? -6.500 -1.957 9.472 1.00 94.44 100 ALA A O 1
ATOM 785 N N . GLU A 1 101 ? -8.741 -2.159 9.510 1.00 95.56 101 GLU A N 1
ATOM 786 C CA . GLU A 1 101 ? -8.768 -3.611 9.710 1.00 95.56 101 GLU A CA 1
ATOM 787 C C . GLU A 1 101 ? -8.065 -4.345 8.567 1.00 95.56 101 GLU A C 1
ATOM 789 O O . GLU A 1 101 ? -7.189 -5.172 8.811 1.00 95.56 101 GLU A O 1
ATOM 794 N N . SER A 1 102 ? -8.346 -3.968 7.320 1.00 93.31 102 SER A N 1
ATOM 795 C CA . SER A 1 102 ? -7.724 -4.586 6.146 1.00 93.31 102 SER A CA 1
ATOM 796 C C . SER A 1 102 ? -6.202 -4.386 6.101 1.00 93.31 102 SER A C 1
ATOM 798 O O . SER A 1 102 ? -5.468 -5.273 5.665 1.00 93.31 102 SER A O 1
ATOM 800 N N . ARG A 1 103 ? -5.701 -3.241 6.585 1.00 92.56 103 ARG A N 1
ATOM 801 C CA . ARG A 1 103 ? -4.261 -2.928 6.631 1.00 92.56 103 ARG A CA 1
ATOM 802 C C . ARG A 1 103 ? -3.543 -3.583 7.809 1.00 92.56 103 ARG A C 1
ATOM 804 O O . ARG A 1 103 ? -2.395 -4.014 7.679 1.00 92.56 103 ARG A O 1
ATOM 811 N N . TRP A 1 104 ? -4.159 -3.559 8.986 1.00 93.12 104 TRP A N 1
ATOM 812 C CA . TRP A 1 104 ? -3.485 -3.825 10.258 1.00 93.12 104 TRP A CA 1
ATOM 813 C C . TRP A 1 104 ? -3.994 -5.060 11.005 1.00 93.12 104 TRP A C 1
ATOM 815 O O . TRP A 1 104 ? -3.364 -5.446 11.994 1.00 93.12 104 TRP A O 1
ATOM 825 N N . GLY A 1 105 ? -5.068 -5.689 10.531 1.00 93.06 105 GLY A N 1
ATOM 826 C CA . GLY A 1 105 ? -5.689 -6.860 11.141 1.00 93.06 105 GLY A CA 1
ATOM 827 C C . GLY A 1 105 ? -6.307 -6.551 12.502 1.00 93.06 105 GLY A C 1
ATOM 828 O O . GLY A 1 105 ? -6.715 -5.426 12.777 1.00 93.06 105 GLY A O 1
ATOM 829 N N . GLU A 1 106 ? -6.324 -7.542 13.389 1.00 93.19 106 GLU A N 1
ATOM 830 C CA . GLU A 1 106 ? -7.006 -7.499 14.696 1.00 93.19 106 GLU A CA 1
ATOM 831 C C . GLU A 1 106 ? -6.645 -6.283 15.568 1.00 93.19 106 GLU A C 1
ATOM 833 O O . GLU A 1 106 ? -7.464 -5.796 16.343 1.00 93.19 106 GLU A O 1
ATOM 838 N N . ARG A 1 107 ? -5.432 -5.740 15.412 1.00 94.81 107 ARG A N 1
ATOM 839 C CA . ARG A 1 107 ? -4.913 -4.607 16.200 1.00 94.81 107 ARG A CA 1
ATOM 840 C C . ARG A 1 107 ? -5.088 -3.249 15.524 1.00 94.81 107 ARG A C 1
ATOM 842 O O . ARG A 1 107 ? -4.372 -2.289 15.829 1.00 94.81 107 ARG A O 1
ATOM 849 N N . TRP A 1 108 ? -6.010 -3.152 14.572 1.00 95.00 108 TRP A N 1
ATOM 850 C CA . TRP A 1 108 ? -6.171 -1.945 13.771 1.00 95.00 108 TRP A CA 1
ATOM 851 C C . TRP A 1 108 ? -6.557 -0.716 14.592 1.00 95.00 108 TRP A C 1
ATOM 853 O O . TRP A 1 108 ? -6.078 0.371 14.287 1.00 95.00 108 TRP A O 1
ATOM 863 N N . ARG A 1 109 ? -7.353 -0.863 15.661 1.00 95.12 109 ARG A N 1
ATOM 864 C CA . ARG A 1 109 ? -7.798 0.274 16.490 1.00 95.12 109 ARG A CA 1
ATOM 865 C C . ARG A 1 109 ? -6.634 0.961 17.193 1.00 95.12 109 ARG A C 1
ATOM 867 O O . ARG A 1 109 ? -6.526 2.185 17.165 1.00 95.12 109 ARG A O 1
ATOM 874 N N . GLU A 1 110 ? -5.748 0.172 17.800 1.00 96.25 110 GLU A N 1
ATOM 875 C CA . GLU A 1 110 ? -4.551 0.689 18.472 1.00 96.25 110 GLU A CA 1
ATOM 876 C C . GLU A 1 110 ? -3.600 1.340 17.471 1.00 96.25 110 GLU A C 1
ATOM 878 O O . GLU A 1 110 ? -3.073 2.420 17.725 1.00 96.25 110 GLU A O 1
ATOM 883 N N . ARG A 1 111 ? -3.403 0.703 16.311 1.00 94.62 111 ARG A N 1
ATOM 884 C CA . ARG A 1 111 ? -2.508 1.215 15.270 1.00 94.62 111 ARG A CA 1
ATOM 885 C C . ARG A 1 111 ? -3.042 2.480 1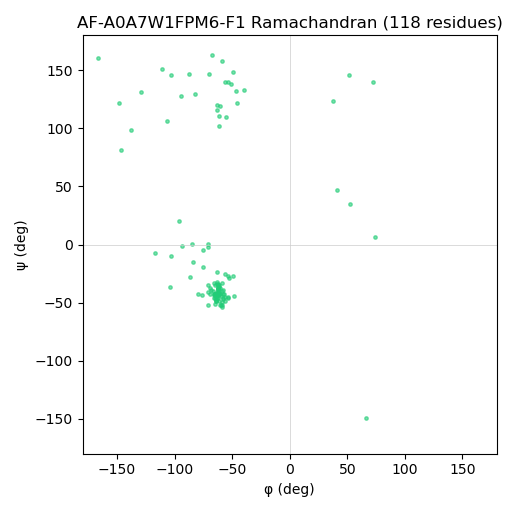4.606 1.00 94.62 111 ARG A C 1
ATOM 887 O O . ARG A 1 111 ? -2.247 3.380 14.357 1.00 94.62 111 ARG A O 1
ATOM 894 N N . LEU A 1 112 ? -4.356 2.584 14.394 1.00 93.25 112 LEU A N 1
ATOM 895 C CA . LEU A 1 112 ? -4.998 3.787 13.864 1.00 93.25 112 LEU A CA 1
ATOM 896 C C . LEU A 1 112 ? -4.865 4.954 14.833 1.00 93.25 112 LEU A C 1
ATOM 898 O O . LEU A 1 112 ? -4.493 6.049 14.423 1.00 93.25 112 LEU A O 1
ATOM 902 N N . ARG A 1 113 ? -5.126 4.709 16.122 1.00 93.50 113 ARG A N 1
ATOM 903 C CA . ARG A 1 113 ? -4.941 5.720 17.164 1.00 93.50 113 ARG A CA 1
ATOM 904 C C . ARG A 1 113 ? -3.494 6.203 17.199 1.00 93.50 113 ARG A C 1
ATOM 906 O O . ARG A 1 113 ? -3.259 7.395 17.060 1.00 93.50 113 ARG A O 1
ATOM 913 N N . ALA A 1 114 ? -2.541 5.276 17.278 1.00 93.94 114 ALA A N 1
ATOM 914 C CA . ALA A 1 114 ? -1.124 5.614 17.295 1.00 93.94 114 ALA A CA 1
ATOM 915 C C . ALA A 1 114 ? -0.678 6.341 16.015 1.00 93.94 114 ALA A C 1
ATOM 917 O O . ALA A 1 114 ? 0.207 7.185 16.073 1.00 93.94 114 ALA A O 1
ATOM 918 N N . ALA A 1 115 ? -1.240 6.006 14.848 1.00 91.44 115 ALA A N 1
ATOM 919 C CA . ALA A 1 115 ? -0.951 6.713 13.602 1.00 91.44 115 ALA A CA 1
ATOM 920 C C . ALA A 1 115 ? -1.451 8.160 13.643 1.00 91.44 115 ALA A C 1
ATOM 922 O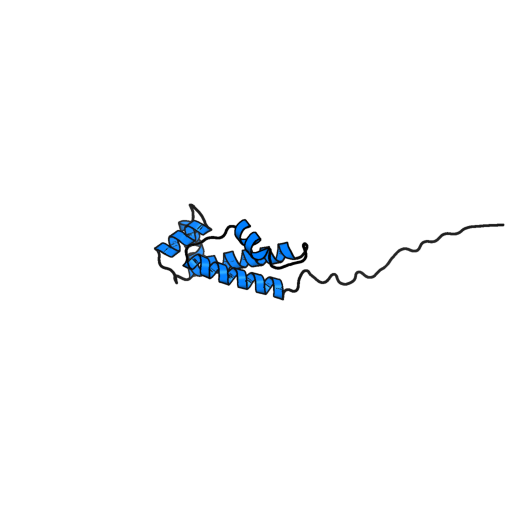 O . ALA A 1 115 ? -0.683 9.064 13.344 1.00 91.44 115 ALA A O 1
ATOM 923 N N . ARG A 1 116 ? -2.688 8.386 14.100 1.00 90.62 116 ARG A N 1
ATOM 924 C CA . ARG A 1 116 ? -3.249 9.735 14.264 1.00 90.62 116 ARG A CA 1
ATOM 925 C C . ARG A 1 116 ? -2.465 10.572 15.275 1.00 90.62 116 ARG A C 1
ATOM 927 O O . ARG A 1 116 ? -2.182 11.726 14.997 1.00 90.62 116 ARG A O 1
ATOM 934 N N . GLU A 1 117 ? -2.062 9.980 16.398 1.00 92.69 117 GLU A N 1
ATOM 935 C CA . GLU A 1 117 ? -1.239 10.645 17.422 1.00 92.69 117 GLU A CA 1
ATOM 936 C C . GLU A 1 117 ? 0.148 11.056 16.907 1.00 92.69 117 GLU A C 1
ATOM 938 O O . GLU A 1 117 ? 0.678 12.065 17.348 1.00 92.69 117 GLU A O 1
ATOM 943 N N . ARG A 1 118 ? 0.749 10.298 15.979 1.00 89.81 118 ARG A N 1
ATOM 944 C CA . ARG A 1 118 ? 2.032 10.675 15.354 1.00 89.81 118 ARG A CA 1
ATOM 945 C C . ARG A 1 118 ? 1.899 11.793 14.318 1.00 89.81 118 ARG A C 1
ATOM 947 O O . ARG A 1 118 ? 2.916 12.364 13.934 1.00 89.81 118 ARG A O 1
ATOM 954 N N . SER A 1 119 ? 0.693 12.020 13.803 1.00 83.38 119 SER A N 1
ATOM 955 C CA . SER A 1 119 ? 0.423 12.950 12.703 1.00 83.38 119 SER A CA 1
ATOM 956 C C . SER A 1 119 ? -0.203 14.275 13.148 1.00 83.38 119 SER A C 1
ATOM 958 O O . SER A 1 119 ? -0.310 15.171 12.314 1.00 83.38 119 SER A O 1
ATOM 960 N N . GLY A 1 120 ? -0.626 14.386 14.412 1.00 66.62 120 GLY A N 1
ATOM 961 C CA . GLY A 1 120 ? -1.068 15.633 15.052 1.00 66.62 120 GLY A CA 1
ATOM 962 C C . GLY A 1 120 ? 0.058 16.309 15.820 1.00 66.62 120 GLY A C 1
ATOM 963 O O . GLY A 1 120 ? 0.007 17.553 15.917 1.00 66.62 120 GLY A O 1
#

Foldseek 3Di:
DDDDDDDDDDDDDDPDPPPPADDVVLLVVLLQLLLVQLQVCLQVLHDDDLVNLCVVCVPVPDDPVRSVSSSVSSPNSSVVNNLCNLLVPPHDPVSSVSNQCNNPNPCSVVVSVVSNVVVD

pLDDT: mean 82.38, std 18.49, range [31.48, 97.62]

Secondary structure (DSSP, 8-state):
--------------------SS-HHHHHHHHHHHHHHHHHHHHTT----HHHHHHHHGGG---TTTHHHHHHHHHHHHHHHHHHHHHH--S-HHHHHHHHHHHHGGGHHHHHHHHHHHH-

Sequence (120 aa):
MVARHILATGRAGSPRPRKRFAPDGLRGACHEAGEQLGWEDAREARFRTAAQMVEMWRGLDLPAWEAPYVLRDARLGYLNGYESVLISGEMSEQQSSYAAESRWGERWRERLRAARERSG